Protein AF-A0A356AJI4-F1 (afdb_monomer_lite)

Radius of gyration: 14.09 Å; chains: 1; bounding box: 35×32×33 Å

Sequence (96 aa):
TLAGMVESTSGCISEHAIEHALSALHPNLPHGAGLIMISREYYALIAQKGACGERMVQMAKALGNAGAERATDFVAALVSLQKRCGVDGLKMSDYG

pLDDT: mean 97.02, std 2.12, range [86.5, 98.56]

Foldseek 3Di:
DVVVVCCVVPHDDCLQVVLVVLCVVQVVQDSVLSSLVCVLVVQVVVQVVVPQFVVLQVCLVVLPPVVRDGSCSSSVSSCVVCVVVVSNPRDSVVRD

Secondary structure (DSSP, 8-state):
-HHHHHHHHS---HHHHHHHHHHHH-TTS-HHHHHHHHHHHHHHHHHHH-TTHHHHHHHHHHTT-TT--STHHHHHHHHHHHHHTT-TT--GGG--

Structure (mmCIF, N/CA/C/O backbone):
data_AF-A0A356AJI4-F1
#
_entry.id   AF-A0A356AJI4-F1
#
loop_
_atom_site.group_PDB
_atom_site.id
_atom_site.type_symbol
_atom_site.label_atom_id
_atom_site.label_alt_id
_atom_site.label_comp_id
_atom_site.label_asym_id
_atom_site.label_entity_id
_atom_site.label_seq_id
_atom_site.pdbx_PDB_ins_code
_atom_site.Cartn_x
_atom_site.Cartn_y
_atom_site.Cartn_z
_atom_site.occupancy
_atom_site.B_iso_or_equiv
_atom_site.auth_seq_id
_atom_site.auth_comp_id
_atom_site.auth_asym_id
_atom_site.auth_atom_id
_atom_site.pdbx_PDB_model_num
ATOM 1 N N . THR A 1 1 ? -2.396 17.447 -7.338 1.00 89.62 1 THR A N 1
ATOM 2 C CA . THR A 1 1 ? -3.413 16.539 -6.751 1.00 89.62 1 THR A CA 1
ATOM 3 C C . THR A 1 1 ? -3.343 16.646 -5.233 1.00 89.62 1 THR A C 1
ATOM 5 O O . THR A 1 1 ? -2.349 17.164 -4.738 1.00 89.62 1 THR A O 1
ATOM 8 N N . LEU A 1 2 ? -4.357 16.190 -4.484 1.00 95.44 2 LEU A N 1
ATOM 9 C CA . LEU A 1 2 ? -4.330 16.243 -3.008 1.00 95.44 2 LEU A CA 1
ATOM 10 C C . LEU A 1 2 ? -3.153 15.451 -2.414 1.00 95.44 2 LEU A C 1
ATOM 12 O O . LEU A 1 2 ? -2.484 15.942 -1.512 1.00 95.44 2 LEU A O 1
ATOM 16 N N . ALA A 1 3 ? -2.846 14.275 -2.970 1.00 92.00 3 ALA A N 1
ATOM 17 C CA . ALA A 1 3 ? -1.725 13.448 -2.519 1.00 92.00 3 ALA A CA 1
ATOM 18 C C . ALA A 1 3 ? -0.373 14.184 -2.602 1.00 92.00 3 ALA A C 1
ATOM 20 O O . ALA A 1 3 ? 0.381 14.162 -1.637 1.00 92.00 3 ALA A O 1
ATOM 21 N N . GLY A 1 4 ? -0.114 14.925 -3.687 1.00 95.81 4 GLY A N 1
ATOM 22 C CA . GLY A 1 4 ? 1.128 15.697 -3.826 1.00 95.81 4 GLY A CA 1
ATOM 23 C C . GLY A 1 4 ? 1.261 16.849 -2.819 1.00 95.81 4 GLY A C 1
ATOM 24 O O . GLY A 1 4 ? 2.368 17.162 -2.389 1.00 95.81 4 GLY A O 1
ATOM 25 N N . MET A 1 5 ? 0.146 17.459 -2.391 1.00 97.31 5 MET A N 1
ATOM 26 C CA . MET A 1 5 ? 0.166 18.469 -1.321 1.00 97.31 5 MET A CA 1
ATOM 27 C C . MET A 1 5 ? 0.519 17.840 0.031 1.00 97.31 5 MET A C 1
ATOM 29 O O . MET A 1 5 ? 1.308 18.412 0.782 1.00 97.31 5 MET A O 1
ATOM 33 N N . VAL A 1 6 ? -0.034 16.659 0.331 1.00 95.56 6 VAL A N 1
ATOM 34 C CA . VAL A 1 6 ? 0.272 15.918 1.565 1.00 95.56 6 VAL A CA 1
ATOM 35 C C . VAL A 1 6 ? 1.738 15.501 1.578 1.00 95.56 6 VAL A C 1
ATOM 37 O O . VAL A 1 6 ? 2.421 15.749 2.560 1.00 95.56 6 VAL A O 1
ATOM 40 N N . GLU A 1 7 ? 2.242 14.945 0.480 1.00 95.38 7 GLU A N 1
ATOM 41 C CA . GLU A 1 7 ? 3.652 14.572 0.347 1.00 95.38 7 GLU A CA 1
ATOM 42 C C . GLU A 1 7 ? 4.588 15.772 0.553 1.00 95.38 7 GLU A C 1
ATOM 44 O O . GLU A 1 7 ? 5.526 15.687 1.337 1.00 95.38 7 GLU A O 1
ATOM 49 N N . SER A 1 8 ? 4.292 16.915 -0.077 1.00 96.19 8 SER A N 1
ATOM 50 C CA . SER A 1 8 ? 5.153 18.108 -0.019 1.00 96.19 8 SER A CA 1
ATOM 51 C C . SER A 1 8 ? 5.154 18.809 1.344 1.00 96.19 8 SER A C 1
ATOM 53 O O . SER A 1 8 ? 6.137 19.447 1.710 1.00 96.19 8 SER A O 1
ATOM 55 N N . THR A 1 9 ? 4.041 18.746 2.080 1.00 96.75 9 THR A N 1
ATOM 56 C CA . THR A 1 9 ? 3.898 19.387 3.404 1.00 96.75 9 THR A CA 1
ATOM 57 C C . THR A 1 9 ? 4.158 18.430 4.569 1.00 96.75 9 THR A C 1
ATOM 59 O O . THR A 1 9 ? 4.262 18.863 5.716 1.00 96.75 9 THR A O 1
ATOM 62 N N . SER A 1 10 ? 4.273 17.135 4.279 1.00 93.38 10 SER A N 1
ATOM 63 C CA . SER A 1 10 ? 4.647 16.076 5.208 1.00 93.38 10 SER A CA 1
ATOM 64 C C . SER A 1 10 ? 5.811 15.281 4.609 1.00 93.38 10 SER A C 1
ATOM 66 O O . SER A 1 10 ? 6.931 15.782 4.571 1.00 93.38 10 SER A O 1
ATOM 68 N N . GLY A 1 11 ? 5.570 14.046 4.174 1.00 93.62 11 GLY A N 1
ATOM 69 C CA . GLY A 1 11 ? 6.549 13.205 3.508 1.00 93.62 11 GLY A CA 1
ATOM 70 C C . GLY A 1 11 ? 6.074 11.763 3.393 1.00 93.62 11 GLY A C 1
ATOM 71 O O . GLY A 1 11 ? 5.024 11.379 3.918 1.00 93.62 11 GLY A O 1
ATOM 72 N N . CYS A 1 12 ? 6.876 10.950 2.715 1.00 95.62 12 CYS A N 1
ATOM 73 C CA . CYS A 1 12 ? 6.680 9.509 2.651 1.00 95.62 12 CYS A CA 1
ATOM 74 C C . CYS A 1 12 ? 7.363 8.802 3.835 1.00 95.62 12 CYS A C 1
ATOM 76 O O . CYS A 1 12 ? 8.282 9.328 4.463 1.00 95.62 12 CYS A O 1
ATOM 78 N N . ILE A 1 13 ? 6.918 7.583 4.135 1.00 95.56 13 ILE A N 1
ATOM 79 C CA . ILE A 1 13 ? 7.512 6.721 5.171 1.00 95.56 13 ILE A CA 1
ATOM 80 C C . ILE A 1 13 ? 8.477 5.700 4.554 1.00 95.56 13 ILE A C 1
ATOM 82 O O . ILE A 1 13 ? 8.676 5.682 3.340 1.00 95.56 13 ILE A O 1
ATOM 86 N N . SER A 1 14 ? 9.076 4.828 5.372 1.00 96.94 14 SER A N 1
ATOM 87 C CA . SER A 1 14 ? 10.124 3.908 4.910 1.00 96.94 14 SER A CA 1
ATOM 88 C C . SER A 1 14 ? 9.686 2.910 3.833 1.00 96.94 14 SER A C 1
ATOM 90 O O . SER A 1 14 ? 10.554 2.408 3.131 1.00 96.94 14 SER A O 1
ATOM 92 N N . GLU A 1 15 ? 8.385 2.681 3.624 1.00 97.94 15 GLU A N 1
ATOM 93 C CA . GLU A 1 15 ? 7.858 1.976 2.440 1.00 97.94 15 GLU A CA 1
ATOM 94 C C . GLU A 1 15 ? 8.415 2.568 1.131 1.00 97.94 15 GLU A C 1
ATOM 96 O O . GLU A 1 15 ? 8.930 1.838 0.291 1.00 97.94 15 GLU A O 1
ATOM 101 N N . HIS A 1 16 ? 8.401 3.898 0.997 1.00 98.25 16 HIS A N 1
ATOM 102 C CA . HIS A 1 16 ? 8.932 4.592 -0.182 1.00 98.25 16 HIS A CA 1
ATOM 103 C C . HIS A 1 16 ? 10.447 4.458 -0.303 1.00 98.25 16 HIS A C 1
ATOM 105 O O . HIS A 1 16 ? 10.966 4.276 -1.395 1.00 98.25 16 HIS A O 1
ATOM 111 N N . ALA A 1 17 ? 11.171 4.532 0.816 1.00 98.19 17 ALA A N 1
ATOM 112 C CA . ALA A 1 17 ? 12.623 4.373 0.796 1.00 98.19 17 ALA A CA 1
ATOM 113 C C . ALA A 1 17 ? 13.038 2.953 0.373 1.00 98.19 17 ALA A C 1
ATOM 115 O O . ALA A 1 17 ? 14.022 2.792 -0.346 1.00 98.19 17 ALA A O 1
ATOM 116 N N . ILE A 1 18 ? 12.285 1.932 0.804 1.00 98.25 18 ILE A N 1
ATOM 117 C CA . ILE A 1 18 ? 12.481 0.544 0.366 1.00 98.25 18 ILE A CA 1
ATOM 118 C C . ILE A 1 18 ? 12.216 0.437 -1.130 1.00 98.25 18 ILE A C 1
ATOM 120 O O . ILE A 1 18 ? 13.030 -0.140 -1.844 1.00 98.25 18 ILE A O 1
ATOM 124 N N . GLU A 1 19 ? 11.113 1.007 -1.611 1.00 98.44 19 GLU A N 1
ATOM 125 C CA . GLU A 1 19 ? 10.810 0.971 -3.035 1.00 98.44 19 GLU A CA 1
ATOM 126 C C . GLU A 1 19 ? 11.895 1.671 -3.867 1.00 98.44 19 GLU A C 1
ATOM 128 O O . GLU A 1 19 ? 12.367 1.059 -4.820 1.00 98.44 19 GLU A O 1
ATOM 133 N N . HIS A 1 20 ? 12.381 2.855 -3.474 1.00 98.44 20 HIS A N 1
ATOM 134 C CA . HIS A 1 20 ? 13.451 3.535 -4.212 1.00 98.44 20 HIS A CA 1
ATOM 135 C C . HIS A 1 20 ? 14.699 2.654 -4.346 1.00 98.44 20 HIS A C 1
ATOM 137 O O . HIS A 1 20 ? 15.381 2.685 -5.368 1.00 98.44 20 HIS A O 1
ATOM 143 N N . ALA A 1 21 ? 15.018 1.858 -3.320 1.00 98.12 21 ALA A N 1
ATOM 144 C CA . ALA A 1 21 ? 16.116 0.901 -3.391 1.00 98.12 21 ALA A CA 1
ATOM 145 C C . ALA A 1 21 ? 15.808 -0.263 -4.352 1.00 98.12 21 ALA A C 1
ATOM 147 O O . ALA A 1 21 ? 16.694 -0.685 -5.095 1.00 98.12 21 ALA A O 1
ATOM 148 N N . LEU A 1 22 ? 14.565 -0.763 -4.369 1.00 97.56 22 LEU A N 1
ATOM 149 C CA . LEU A 1 22 ? 14.123 -1.813 -5.291 1.00 97.56 22 LEU A CA 1
ATOM 150 C C . LEU A 1 22 ? 14.201 -1.346 -6.748 1.00 9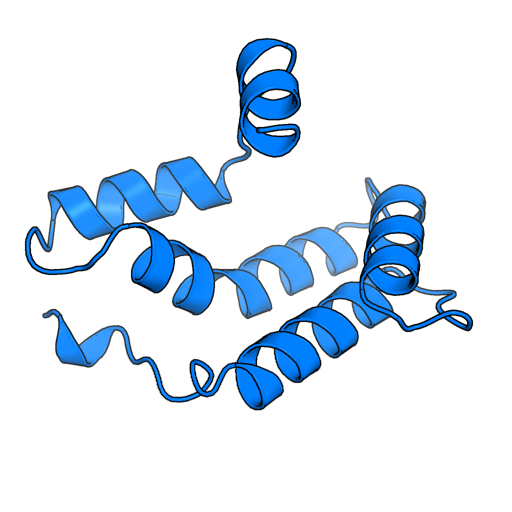7.56 22 LEU A C 1
ATOM 152 O O . LEU A 1 22 ? 14.809 -2.032 -7.564 1.00 97.56 22 LEU A O 1
ATOM 156 N N . SER A 1 23 ? 13.637 -0.186 -7.083 1.00 97.81 23 SER A N 1
ATOM 157 C CA . SER A 1 23 ? 13.655 0.342 -8.453 1.00 97.81 23 SER A CA 1
ATOM 158 C C . SER A 1 23 ? 15.040 0.834 -8.882 1.00 97.81 23 SER A C 1
ATOM 160 O O . SER A 1 23 ? 15.375 0.751 -10.062 1.00 97.81 23 SER A O 1
ATOM 162 N N . ALA A 1 24 ? 15.904 1.245 -7.947 1.00 97.75 24 ALA A N 1
ATOM 163 C CA . ALA A 1 24 ? 17.314 1.498 -8.248 1.00 97.75 24 ALA A CA 1
ATOM 164 C C . ALA A 1 24 ? 18.075 0.219 -8.647 1.00 97.75 24 ALA A C 1
ATOM 166 O O . ALA A 1 24 ? 18.907 0.264 -9.555 1.00 97.75 24 ALA A O 1
ATOM 167 N N . LEU A 1 25 ? 17.805 -0.915 -7.986 1.00 97.56 25 LEU A N 1
ATOM 168 C CA . LEU A 1 25 ? 18.423 -2.210 -8.306 1.00 97.56 25 LEU A CA 1
ATOM 169 C C . LEU A 1 25 ? 17.790 -2.886 -9.529 1.00 97.56 25 LEU A C 1
ATOM 171 O O . LEU A 1 25 ? 18.484 -3.567 -10.282 1.00 97.56 25 LEU A O 1
ATOM 175 N N . HIS A 1 26 ? 16.494 -2.665 -9.747 1.00 97.50 26 HIS A N 1
ATOM 176 C CA . HIS A 1 26 ? 15.710 -3.233 -10.838 1.00 97.50 26 HIS A CA 1
ATOM 177 C C . HIS A 1 26 ? 15.043 -2.106 -11.642 1.00 97.50 26 HIS A C 1
ATOM 179 O O . HIS A 1 26 ? 13.848 -1.878 -11.484 1.00 97.50 26 HIS A O 1
ATOM 185 N N . PRO A 1 27 ? 15.757 -1.404 -12.545 1.00 96.75 27 PRO A N 1
ATOM 186 C CA . PRO A 1 27 ? 15.232 -0.205 -13.219 1.00 96.75 27 PRO A CA 1
ATOM 187 C C . PRO A 1 27 ? 13.967 -0.416 -14.064 1.00 96.75 27 PRO A C 1
ATOM 189 O O . PRO A 1 27 ? 13.276 0.544 -14.397 1.00 96.75 27 PRO A O 1
ATOM 192 N N . ASN A 1 28 ? 13.655 -1.667 -14.418 1.00 97.06 28 ASN A N 1
ATOM 193 C CA . ASN A 1 28 ? 12.428 -2.024 -15.131 1.00 97.06 28 ASN A CA 1
ATOM 194 C C . ASN A 1 28 ? 11.209 -2.179 -14.203 1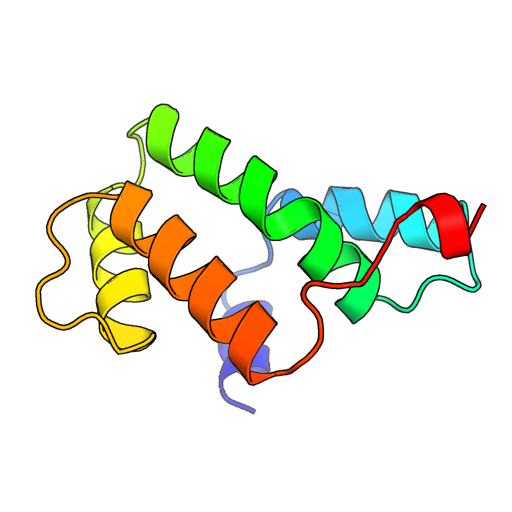.00 97.06 28 ASN A C 1
ATOM 196 O O . ASN A 1 28 ? 10.103 -2.361 -14.708 1.00 97.06 28 ASN A O 1
ATOM 200 N N . LEU A 1 29 ? 11.392 -2.134 -12.878 1.00 98.25 29 LEU A N 1
ATOM 201 C CA . LEU A 1 29 ? 10.323 -2.149 -11.884 1.00 98.25 29 LEU A CA 1
ATOM 202 C C . LEU A 1 29 ? 9.633 -0.777 -11.845 1.00 98.25 29 LEU A C 1
ATOM 204 O O . LEU A 1 29 ? 10.252 0.202 -11.425 1.00 98.25 29 LEU A O 1
ATOM 208 N N . PRO A 1 30 ? 8.346 -0.667 -12.226 1.00 98.31 30 PRO A N 1
ATOM 209 C CA . PRO A 1 30 ? 7.622 0.584 -12.077 1.00 98.31 30 PRO A CA 1
ATOM 210 C C . PRO A 1 30 ? 7.473 0.945 -10.599 1.00 98.31 30 PRO A C 1
ATOM 212 O O . PRO A 1 30 ? 7.034 0.113 -9.803 1.00 98.31 30 PRO A O 1
ATOM 215 N N . HIS A 1 31 ? 7.724 2.212 -10.266 1.00 98.31 31 HIS A N 1
ATOM 216 C CA . HIS A 1 31 ? 7.651 2.750 -8.900 1.00 98.31 31 HIS A CA 1
ATOM 217 C C . HIS A 1 31 ? 6.407 2.294 -8.125 1.00 98.31 31 HIS A C 1
ATOM 219 O O . HIS A 1 31 ? 6.468 1.685 -7.058 1.00 98.31 31 HIS A O 1
ATOM 225 N N . GLY A 1 32 ? 5.232 2.513 -8.720 1.00 97.88 32 GLY A N 1
ATOM 226 C CA . GLY A 1 32 ? 3.959 2.133 -8.109 1.00 97.88 32 GLY A CA 1
ATOM 227 C C . GLY A 1 32 ? 3.788 0.622 -7.918 1.00 97.88 32 GLY A C 1
ATOM 228 O O . GLY A 1 32 ? 3.184 0.206 -6.933 1.00 97.88 32 GLY A O 1
ATOM 229 N N . ALA A 1 33 ? 4.335 -0.205 -8.816 1.00 98.31 33 ALA A N 1
ATOM 230 C CA . ALA A 1 33 ? 4.282 -1.659 -8.677 1.00 98.31 33 ALA A CA 1
ATOM 231 C C . ALA A 1 33 ? 5.145 -2.127 -7.496 1.00 98.31 33 ALA A C 1
ATOM 233 O O . ALA A 1 33 ? 4.701 -2.972 -6.719 1.00 98.31 33 ALA A O 1
ATOM 234 N N . GLY A 1 34 ? 6.327 -1.526 -7.315 1.00 98.25 34 GLY A N 1
ATOM 235 C CA . GLY A 1 34 ? 7.193 -1.769 -6.162 1.00 98.25 34 GLY A CA 1
ATOM 236 C C . GLY A 1 34 ? 6.482 -1.487 -4.837 1.00 98.25 34 GLY A C 1
ATOM 237 O O . GLY A 1 34 ? 6.421 -2.373 -3.983 1.00 98.25 34 GLY A O 1
ATOM 238 N N . LEU A 1 35 ? 5.853 -0.310 -4.710 1.00 98.56 35 LEU A N 1
ATOM 239 C CA . LEU A 1 35 ? 5.049 0.063 -3.535 1.00 98.56 35 LEU A CA 1
ATOM 240 C C . LEU A 1 35 ? 3.918 -0.942 -3.277 1.00 98.56 35 LEU A C 1
ATOM 242 O O . LEU A 1 35 ? 3.760 -1.434 -2.161 1.00 98.56 35 LEU A O 1
ATOM 246 N N . ILE A 1 36 ? 3.143 -1.295 -4.309 1.00 98.50 36 ILE A N 1
ATOM 247 C CA . ILE A 1 36 ? 2.019 -2.233 -4.171 1.00 98.50 36 ILE A CA 1
ATOM 248 C C . ILE A 1 36 ? 2.501 -3.584 -3.630 1.00 98.50 36 ILE A C 1
ATOM 250 O O . ILE A 1 36 ? 1.903 -4.096 -2.680 1.00 98.50 36 ILE A O 1
ATOM 254 N N . MET A 1 37 ? 3.588 -4.134 -4.174 1.00 98.06 37 MET A N 1
ATOM 255 C CA . MET A 1 37 ? 4.093 -5.456 -3.791 1.00 98.06 37 MET A CA 1
ATOM 256 C C . MET A 1 37 ? 4.568 -5.537 -2.333 1.00 98.06 37 MET A C 1
ATOM 258 O O . MET A 1 37 ? 4.351 -6.560 -1.686 1.00 98.06 37 MET A O 1
ATOM 262 N N . ILE A 1 38 ? 5.174 -4.477 -1.785 1.00 98.31 38 ILE A N 1
ATOM 263 C CA . ILE A 1 38 ? 5.626 -4.463 -0.377 1.00 98.31 38 ILE A CA 1
ATOM 264 C C . ILE A 1 38 ? 4.524 -4.075 0.612 1.00 98.31 38 ILE A C 1
ATOM 266 O O . ILE A 1 38 ? 4.600 -4.428 1.793 1.00 98.31 38 ILE A O 1
ATOM 270 N N . SER A 1 39 ? 3.495 -3.364 0.146 1.00 98.31 39 SER A N 1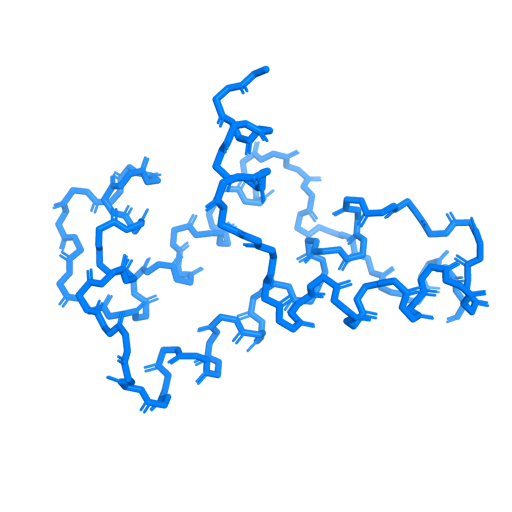
ATOM 271 C CA . SER A 1 39 ? 2.540 -2.672 1.014 1.00 98.31 39 SER A CA 1
ATOM 272 C C . SER A 1 39 ? 1.825 -3.582 2.019 1.00 98.31 39 SER A C 1
ATOM 274 O O . SER A 1 39 ? 1.722 -3.232 3.195 1.00 98.31 39 SER A O 1
ATOM 276 N N . ARG A 1 40 ? 1.370 -4.780 1.620 1.00 98.00 40 ARG A N 1
ATOM 277 C CA . ARG A 1 40 ? 0.637 -5.693 2.521 1.00 98.00 40 ARG A CA 1
ATOM 278 C C . ARG A 1 40 ? 1.454 -6.031 3.769 1.00 98.00 40 ARG A C 1
ATOM 280 O O . ARG A 1 40 ? 0.957 -5.866 4.883 1.00 98.00 40 ARG A O 1
ATOM 287 N N . GLU A 1 41 ? 2.676 -6.521 3.582 1.00 98.00 41 GLU A N 1
ATOM 288 C CA . GLU A 1 41 ? 3.527 -6.961 4.695 1.00 98.00 41 GLU A CA 1
ATOM 289 C C . GLU A 1 41 ? 4.060 -5.768 5.490 1.00 98.00 41 GLU A C 1
ATOM 291 O O . GLU A 1 41 ? 4.091 -5.801 6.722 1.00 98.00 41 GLU A O 1
ATOM 296 N N . TYR A 1 42 ? 4.389 -4.670 4.805 1.00 98.19 42 TYR A N 1
ATOM 297 C CA . TYR A 1 42 ? 4.823 -3.443 5.458 1.00 98.19 42 TYR A CA 1
ATOM 298 C C . TYR A 1 42 ? 3.739 -2.899 6.404 1.00 98.19 42 TYR A C 1
ATOM 300 O O . TYR A 1 42 ? 3.992 -2.696 7.594 1.00 98.19 42 TYR A O 1
ATOM 308 N N . TYR A 1 43 ? 2.500 -2.731 5.933 1.00 98.12 43 TYR A N 1
ATOM 309 C CA . TYR A 1 43 ? 1.417 -2.231 6.782 1.00 98.12 43 TYR A CA 1
ATOM 310 C C . TYR A 1 43 ? 0.942 -3.252 7.821 1.00 98.12 43 TYR A C 1
ATOM 312 O O . TYR A 1 43 ? 0.494 -2.845 8.892 1.00 98.12 43 TYR A O 1
ATOM 320 N N . ALA A 1 44 ? 1.093 -4.558 7.580 1.00 98.12 44 ALA A N 1
ATOM 321 C CA . ALA A 1 44 ? 0.881 -5.568 8.616 1.00 98.12 44 ALA A CA 1
ATOM 322 C C . ALA A 1 44 ? 1.866 -5.399 9.782 1.00 98.12 44 ALA A C 1
ATOM 324 O O . ALA A 1 44 ? 1.447 -5.430 10.941 1.00 98.12 44 ALA A O 1
ATOM 325 N N . LEU A 1 45 ? 3.146 -5.144 9.495 1.00 97.62 45 LEU A N 1
ATOM 326 C CA . LEU A 1 45 ? 4.147 -4.843 10.518 1.00 97.62 45 LEU A CA 1
ATOM 327 C C . LEU A 1 45 ? 3.804 -3.556 11.283 1.00 97.62 45 LEU A C 1
ATOM 329 O O . LEU A 1 45 ? 3.883 -3.527 12.511 1.00 97.62 45 LEU A O 1
ATOM 333 N N . ILE A 1 46 ? 3.399 -2.494 10.581 1.00 96.50 46 ILE A N 1
ATOM 334 C CA . ILE A 1 46 ? 2.994 -1.230 11.216 1.00 96.50 46 ILE A CA 1
ATOM 335 C C . ILE A 1 46 ? 1.780 -1.433 12.137 1.00 96.50 46 ILE A C 1
ATOM 337 O O . ILE A 1 46 ? 1.797 -0.955 13.273 1.00 96.50 46 ILE A O 1
ATOM 341 N N . ALA A 1 47 ? 0.774 -2.198 11.699 1.00 96.69 47 ALA A N 1
ATOM 342 C CA . ALA A 1 47 ? -0.387 -2.539 12.520 1.00 96.69 47 ALA A CA 1
ATOM 343 C C . ALA A 1 47 ? 0.012 -3.305 13.791 1.00 96.69 47 ALA A C 1
ATOM 345 O O . ALA A 1 47 ? -0.490 -2.997 14.870 1.00 96.69 47 ALA A O 1
ATOM 346 N N . GLN A 1 48 ? 0.938 -4.263 13.679 1.00 96.00 48 GLN A N 1
ATOM 347 C CA . GLN A 1 48 ? 1.431 -5.054 14.813 1.00 96.00 48 GLN A CA 1
ATOM 348 C C . GLN A 1 48 ? 2.234 -4.222 15.819 1.00 96.00 48 GLN A C 1
ATOM 350 O O . GLN A 1 48 ? 2.141 -4.462 17.019 1.00 96.00 48 GLN A O 1
ATOM 355 N N . LYS A 1 49 ? 2.995 -3.220 15.358 1.00 95.06 49 LYS A N 1
ATOM 356 C CA . LYS A 1 49 ? 3.757 -2.326 16.247 1.00 95.06 49 LYS A CA 1
ATOM 357 C C . LYS A 1 49 ? 2.869 -1.449 17.138 1.00 95.06 49 LYS A C 1
ATOM 359 O O . LYS A 1 49 ? 3.359 -0.922 18.131 1.00 95.06 49 LYS A O 1
ATOM 364 N N . GLY A 1 50 ? 1.600 -1.240 16.782 1.00 91.25 50 GLY A N 1
ATOM 365 C CA . GLY A 1 50 ? 0.606 -0.564 17.627 1.00 91.25 50 GLY A CA 1
ATOM 366 C C . GLY A 1 50 ? 0.758 0.958 17.786 1.00 91.25 50 GLY A C 1
ATOM 367 O O . GLY A 1 50 ? -0.131 1.595 18.339 1.00 91.25 50 GLY A O 1
ATOM 368 N N . ALA A 1 51 ? 1.823 1.576 17.266 1.00 89.56 51 ALA A N 1
ATOM 369 C CA . ALA A 1 51 ? 2.116 2.999 17.483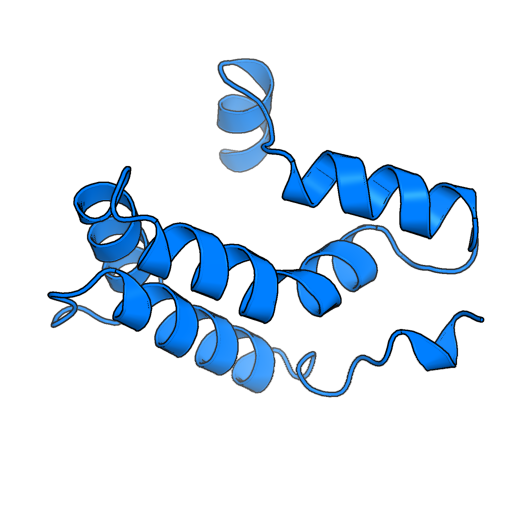 1.00 89.56 51 ALA A CA 1
ATOM 370 C C . ALA A 1 51 ? 1.163 3.981 16.764 1.00 89.56 51 ALA A C 1
ATOM 372 O O . ALA A 1 51 ? 1.175 5.175 17.055 1.00 89.56 51 ALA A O 1
ATOM 373 N N . CYS A 1 52 ? 0.359 3.517 15.802 1.00 93.94 52 CYS A N 1
ATOM 374 C CA . CYS A 1 52 ? -0.494 4.379 14.972 1.00 93.94 52 CYS A CA 1
ATOM 375 C C . CYS A 1 52 ? -1.879 3.779 14.668 1.00 93.94 52 CYS A C 1
ATOM 377 O O . CYS A 1 52 ? -2.469 4.072 13.625 1.00 93.94 52 CYS A O 1
ATOM 379 N N . GLY A 1 53 ? -2.416 2.962 15.581 1.00 96.75 53 GLY A N 1
ATOM 380 C CA . GLY A 1 53 ? -3.651 2.202 15.357 1.00 96.75 53 GLY A CA 1
ATOM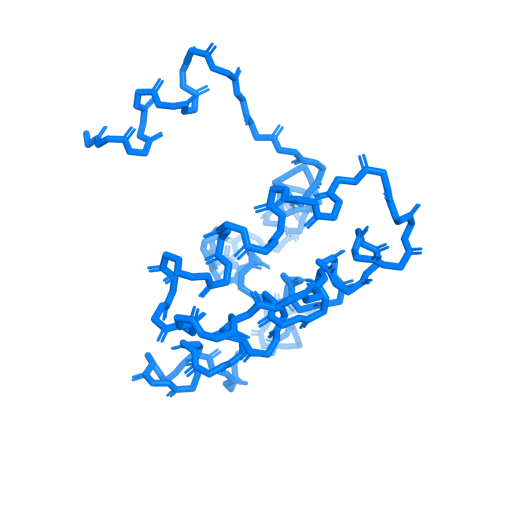 381 C C . GLY A 1 53 ? -4.859 3.050 14.944 1.00 96.75 53 GLY A C 1
ATOM 382 O O . GLY A 1 53 ? -5.544 2.693 13.989 1.00 96.75 53 GLY A O 1
ATOM 383 N N . GLU A 1 54 ? -5.071 4.207 15.579 1.00 98.12 54 GLU A N 1
ATOM 384 C CA . GLU A 1 54 ? -6.173 5.114 15.227 1.00 98.12 54 GLU A CA 1
ATOM 385 C C . GLU A 1 54 ? -6.084 5.588 13.769 1.00 98.12 54 GLU A C 1
ATOM 387 O O . GLU A 1 54 ? -7.061 5.498 13.026 1.00 98.12 54 GLU A O 1
ATOM 392 N N . ARG A 1 55 ? -4.897 6.016 13.315 1.00 97.50 55 ARG A N 1
ATOM 393 C CA . ARG A 1 55 ? -4.688 6.447 11.921 1.00 97.50 55 ARG A CA 1
ATOM 394 C C . ARG A 1 55 ? -4.976 5.313 10.943 1.00 97.50 55 ARG A C 1
ATOM 396 O O . ARG A 1 55 ? -5.600 5.545 9.914 1.00 97.50 55 ARG A O 1
ATOM 403 N N . MET A 1 56 ? -4.569 4.088 11.271 1.00 98.19 56 MET A N 1
ATOM 404 C CA . MET A 1 56 ? -4.848 2.921 10.430 1.00 98.19 56 MET A CA 1
ATOM 405 C C . MET A 1 56 ? -6.344 2.616 10.346 1.00 98.19 56 MET A C 1
ATOM 407 O O . MET A 1 56 ? -6.848 2.367 9.254 1.00 98.19 56 MET A O 1
ATOM 411 N N . VAL A 1 57 ? -7.082 2.725 11.453 1.00 98.56 57 VAL A N 1
ATOM 412 C CA . VAL A 1 57 ? -8.548 2.600 11.439 1.00 98.56 57 VAL A CA 1
ATOM 413 C C . VAL A 1 57 ? -9.185 3.661 10.537 1.00 98.56 57 VAL A C 1
ATOM 415 O O . VAL A 1 57 ? -10.056 3.335 9.731 1.00 98.56 57 VAL A O 1
ATOM 418 N N . GLN A 1 58 ? -8.729 4.916 10.604 1.00 98.56 58 GLN A N 1
ATOM 419 C CA . GLN A 1 58 ? -9.237 5.970 9.718 1.00 98.56 58 GLN A CA 1
ATOM 420 C C . GLN A 1 58 ? -8.934 5.682 8.242 1.00 98.56 58 GLN A C 1
ATOM 422 O O . GLN A 1 58 ? -9.807 5.856 7.392 1.00 98.56 58 GLN A O 1
ATOM 427 N N . MET A 1 59 ? -7.738 5.177 7.926 1.00 98.00 59 MET A N 1
ATOM 428 C CA . MET A 1 59 ? -7.407 4.770 6.558 1.00 98.00 59 MET A CA 1
ATOM 429 C C . MET A 1 59 ? -8.284 3.606 6.077 1.00 98.00 59 MET A C 1
ATOM 431 O O . MET A 1 59 ? -8.740 3.617 4.937 1.00 98.00 59 MET A O 1
ATOM 435 N N . ALA A 1 60 ? -8.585 2.627 6.934 1.00 98.50 60 ALA A N 1
ATOM 436 C CA . ALA A 1 60 ? -9.493 1.530 6.596 1.00 98.50 60 ALA A CA 1
ATOM 437 C C . ALA A 1 60 ? -10.903 2.040 6.248 1.00 98.50 60 ALA A C 1
ATOM 439 O O . ALA A 1 60 ? -11.493 1.611 5.252 1.00 98.50 60 ALA A O 1
ATOM 440 N N . LYS A 1 61 ? -11.414 3.006 7.023 1.00 98.56 61 LYS A N 1
ATOM 441 C CA . LYS A 1 61 ? -12.698 3.675 6.757 1.00 98.56 61 LYS A CA 1
ATOM 442 C C . LYS A 1 61 ? -12.675 4.441 5.440 1.00 98.56 61 LYS A C 1
ATOM 444 O O . LYS A 1 61 ? -13.598 4.294 4.644 1.00 98.56 61 LYS A O 1
ATOM 449 N N . ALA A 1 62 ? -11.602 5.186 5.172 1.00 97.69 62 ALA A N 1
ATOM 450 C CA . ALA A 1 62 ? -11.420 5.913 3.916 1.00 97.69 62 ALA A CA 1
ATOM 451 C C . ALA A 1 62 ? -11.363 4.983 2.687 1.00 97.69 62 ALA A C 1
ATOM 453 O O . ALA A 1 62 ? -11.800 5.368 1.605 1.00 97.69 62 ALA A O 1
ATOM 454 N N . LEU A 1 63 ? -10.888 3.744 2.857 1.00 97.44 63 LEU A N 1
ATOM 455 C CA . LEU A 1 63 ? -10.902 2.702 1.823 1.00 97.44 63 LEU A CA 1
ATOM 456 C C . LEU A 1 63 ? -12.258 1.983 1.664 1.00 97.44 63 LEU A C 1
ATOM 458 O O . LEU A 1 63 ? -12.380 1.083 0.832 1.00 97.44 63 LEU A O 1
ATOM 462 N N . GLY A 1 64 ? -13.282 2.379 2.425 1.00 95.75 64 GLY A N 1
ATOM 463 C CA . GLY A 1 64 ? -14.649 1.863 2.315 1.00 95.75 64 GLY A CA 1
ATOM 464 C C . GLY A 1 64 ? -15.060 0.864 3.400 1.00 95.75 64 GLY A C 1
ATOM 465 O O . GLY A 1 64 ? -16.194 0.391 3.373 1.00 95.75 64 GLY A O 1
ATOM 466 N N . ASN A 1 65 ? -14.198 0.555 4.377 1.00 97.44 65 ASN A N 1
ATOM 467 C CA . ASN A 1 65 ? -14.571 -0.271 5.530 1.00 97.44 65 ASN A CA 1
ATOM 468 C C . ASN A 1 65 ? -15.103 0.598 6.684 1.00 97.44 65 ASN A C 1
ATOM 470 O O . ASN A 1 65 ? -14.390 0.879 7.647 1.00 97.44 65 ASN A O 1
ATOM 474 N N . ALA A 1 66 ? -16.361 1.041 6.588 1.00 96.44 66 ALA A N 1
ATOM 475 C CA . ALA A 1 66 ? -16.982 1.935 7.575 1.00 96.44 66 ALA A CA 1
ATOM 476 C C . ALA A 1 66 ? -16.982 1.374 9.015 1.00 96.44 66 ALA A C 1
ATOM 478 O O . ALA A 1 66 ? -16.913 2.146 9.972 1.00 96.44 66 ALA A O 1
ATOM 479 N N . GLY A 1 67 ? -17.014 0.045 9.158 1.00 97.44 67 GLY A N 1
ATOM 480 C CA . GLY A 1 67 ? -16.992 -0.669 10.438 1.00 97.44 67 GLY A CA 1
ATOM 481 C C . GLY A 1 67 ? -15.595 -1.021 10.951 1.00 97.44 67 GLY A C 1
ATOM 482 O O . GLY A 1 67 ? -15.484 -1.885 11.810 1.00 97.44 67 GLY A O 1
ATOM 483 N N . ALA A 1 68 ? -14.526 -0.422 10.417 1.00 98.25 68 ALA A N 1
ATOM 484 C CA . ALA A 1 68 ? -13.178 -0.702 10.900 1.00 98.25 68 ALA A CA 1
ATOM 485 C C . ALA A 1 68 ? -12.989 -0.245 12.357 1.00 98.25 68 ALA A C 1
ATOM 487 O O . ALA A 1 68 ? -13.299 0.899 12.710 1.00 98.25 68 ALA A O 1
ATOM 488 N N . GLU A 1 69 ? -12.411 -1.126 13.170 1.00 97.88 69 GLU A N 1
ATOM 489 C CA . GLU A 1 69 ? -12.156 -0.915 14.603 1.00 97.88 69 GLU A CA 1
ATOM 490 C C . GLU A 1 69 ? -10.704 -1.214 14.985 1.00 97.88 69 GLU A C 1
ATOM 492 O O . GLU A 1 69 ? -10.218 -0.761 16.020 1.00 97.88 69 GLU A O 1
ATOM 497 N N . ARG A 1 70 ? -9.979 -1.956 14.143 1.00 98.00 70 ARG A N 1
ATOM 498 C CA . ARG A 1 70 ? -8.613 -2.405 14.414 1.00 98.00 70 ARG A CA 1
ATOM 499 C C . ARG A 1 70 ? -7.670 -1.951 13.313 1.00 98.00 70 ARG A C 1
ATOM 501 O O . ARG A 1 70 ? -8.028 -1.888 12.141 1.00 98.00 70 ARG A O 1
ATOM 508 N N . ALA A 1 71 ? -6.410 -1.729 13.676 1.00 97.75 71 ALA A N 1
ATOM 509 C CA . ALA A 1 71 ? -5.365 -1.347 12.727 1.00 97.75 71 ALA A CA 1
ATOM 510 C C . ALA A 1 71 ? -5.219 -2.340 11.556 1.00 97.75 71 ALA A C 1
ATOM 512 O O . ALA A 1 71 ? -4.969 -1.943 10.421 1.00 97.75 71 ALA A O 1
ATOM 513 N N . THR A 1 72 ? -5.422 -3.634 11.814 1.00 97.81 72 THR A N 1
ATOM 514 C CA . THR A 1 72 ? -5.355 -4.698 10.802 1.00 97.81 72 THR A CA 1
ATOM 515 C C . THR A 1 72 ? -6.483 -4.639 9.772 1.00 97.81 72 THR A C 1
ATOM 517 O O . THR A 1 72 ? -6.321 -5.172 8.673 1.00 97.81 72 THR A O 1
ATOM 520 N N . ASP A 1 73 ? -7.586 -3.944 10.060 1.00 98.31 73 ASP A N 1
ATOM 521 C CA . ASP A 1 73 ? -8.686 -3.764 9.109 1.00 98.31 73 ASP A CA 1
ATOM 522 C C . ASP A 1 73 ? -8.252 -2.905 7.907 1.00 98.31 73 ASP A C 1
ATOM 524 O O . ASP A 1 73 ? -8.786 -3.065 6.808 1.00 98.31 73 ASP A O 1
ATOM 528 N N . PHE A 1 74 ? -7.228 -2.055 8.075 1.00 98.56 74 PHE A N 1
ATOM 529 C CA . PHE A 1 74 ? -6.596 -1.341 6.963 1.00 98.56 74 PHE A CA 1
ATOM 530 C C . PHE A 1 74 ? -5.921 -2.297 5.984 1.00 98.56 74 PHE A C 1
ATOM 532 O O . PHE A 1 74 ? -6.108 -2.167 4.779 1.00 98.56 74 PHE A O 1
ATOM 539 N N . VAL A 1 75 ? -5.176 -3.284 6.489 1.00 98.31 75 VAL A N 1
ATOM 540 C CA . VAL A 1 75 ? -4.478 -4.268 5.648 1.00 98.31 75 VAL A CA 1
ATOM 541 C C . VAL A 1 75 ? -5.490 -5.081 4.839 1.00 98.31 75 VAL A C 1
ATOM 543 O O . VAL A 1 75 ? -5.297 -5.303 3.645 1.00 98.31 75 VAL A O 1
ATOM 546 N N . ALA A 1 76 ? -6.609 -5.469 5.457 1.00 98.31 76 ALA A N 1
ATOM 547 C CA . ALA A 1 76 ? -7.695 -6.156 4.762 1.00 98.31 76 ALA A CA 1
ATOM 548 C C . ALA A 1 76 ? -8.328 -5.280 3.663 1.00 98.31 76 ALA A C 1
ATOM 550 O O . ALA A 1 76 ? -8.529 -5.748 2.539 1.00 98.31 76 ALA A O 1
ATOM 551 N N . ALA A 1 77 ? -8.605 -4.006 3.961 1.00 98.50 77 ALA A N 1
ATOM 552 C CA . ALA A 1 77 ? -9.155 -3.059 2.992 1.00 98.50 77 ALA A CA 1
ATOM 553 C C . ALA A 1 77 ? -8.184 -2.783 1.828 1.00 98.50 77 ALA A C 1
ATOM 555 O O . ALA A 1 77 ? -8.605 -2.756 0.672 1.00 98.50 77 ALA A O 1
ATOM 556 N N . LEU A 1 78 ? -6.885 -2.659 2.114 1.00 98.50 78 LEU A N 1
ATOM 557 C CA . LEU A 1 78 ? -5.825 -2.484 1.122 1.00 98.50 78 LEU A CA 1
ATOM 558 C C . LEU A 1 78 ? -5.742 -3.678 0.160 1.00 98.50 78 LEU A C 1
ATOM 560 O O . LEU A 1 78 ? -5.763 -3.485 -1.053 1.00 98.50 78 LEU A O 1
ATOM 564 N N . VAL A 1 79 ? -5.720 -4.911 0.677 1.00 98.31 79 VAL A N 1
ATOM 565 C CA . VAL A 1 79 ? -5.698 -6.127 -0.160 1.00 98.31 79 VAL A CA 1
ATOM 566 C C . VAL A 1 79 ? -6.974 -6.244 -1.001 1.00 98.31 79 VAL A C 1
ATOM 568 O O . VAL A 1 79 ? -6.922 -6.642 -2.164 1.00 98.31 79 VAL A O 1
ATOM 571 N N . SER A 1 80 ? -8.129 -5.873 -0.444 1.00 98.25 80 SER A N 1
ATOM 572 C CA . SER A 1 80 ? -9.387 -5.820 -1.200 1.00 98.25 80 SER A CA 1
ATOM 573 C C . SER A 1 80 ? -9.321 -4.805 -2.348 1.00 98.25 80 SER A C 1
ATOM 575 O O . SER A 1 80 ? -9.731 -5.109 -3.469 1.00 98.25 80 SER A O 1
ATOM 577 N N . LEU A 1 81 ? -8.748 -3.620 -2.106 1.00 98.38 81 LEU A N 1
ATOM 578 C CA . LEU A 1 81 ? -8.529 -2.614 -3.144 1.00 98.38 81 LEU A CA 1
ATOM 579 C C . LEU A 1 81 ? -7.593 -3.131 -4.246 1.00 98.38 81 LEU A C 1
ATOM 581 O O . LEU A 1 81 ? -7.926 -3.000 -5.420 1.00 98.38 81 LEU A O 1
ATOM 585 N N . GLN A 1 82 ? -6.470 -3.756 -3.890 1.00 98.44 82 GLN A N 1
ATOM 586 C CA . GLN A 1 82 ? -5.523 -4.325 -4.859 1.00 98.44 82 GLN A CA 1
ATOM 587 C C . GLN A 1 82 ? -6.193 -5.347 -5.786 1.00 98.44 82 GLN A C 1
ATOM 589 O O . GLN A 1 82 ? -6.036 -5.261 -7.003 1.00 98.44 82 GLN A O 1
ATOM 594 N N . LYS A 1 83 ? -7.015 -6.244 -5.226 1.00 98.50 83 LYS A N 1
ATOM 595 C CA . LYS A 1 83 ? -7.817 -7.213 -5.993 1.00 98.50 83 LYS A CA 1
ATOM 596 C C . LYS A 1 83 ? -8.796 -6.536 -6.943 1.00 98.50 83 LYS A C 1
ATOM 598 O O . LYS A 1 83 ? -8.883 -6.893 -8.112 1.00 98.50 83 LYS A O 1
ATOM 603 N N . ARG A 1 84 ? -9.526 -5.525 -6.461 1.00 98.25 84 ARG A N 1
ATOM 604 C CA . ARG A 1 84 ? -10.477 -4.758 -7.287 1.00 98.25 84 ARG A CA 1
ATOM 605 C C . ARG A 1 84 ? -9.792 -4.010 -8.430 1.00 98.25 84 ARG A C 1
ATOM 607 O O . ARG A 1 84 ? -10.410 -3.821 -9.472 1.00 98.25 84 ARG A O 1
ATOM 614 N N . CYS A 1 85 ? -8.545 -3.595 -8.232 1.00 98.19 85 CYS A N 1
ATOM 615 C CA . CYS A 1 85 ? -7.726 -2.949 -9.251 1.00 98.19 85 CYS A CA 1
ATOM 616 C C . CYS A 1 85 ? -6.983 -3.945 -10.163 1.00 98.19 85 CYS A C 1
ATOM 618 O O . CYS A 1 85 ? -6.332 -3.503 -11.104 1.00 98.19 85 CYS A O 1
ATOM 620 N N . GLY A 1 86 ? -7.054 -5.256 -9.902 1.00 98.31 86 GLY A N 1
ATOM 621 C CA . GLY A 1 86 ? -6.367 -6.285 -10.692 1.00 98.31 86 GLY A CA 1
ATOM 622 C C . GLY A 1 86 ? -4.841 -6.281 -10.554 1.00 98.31 86 GLY A C 1
ATOM 623 O O . GLY A 1 86 ? -4.147 -6.719 -11.467 1.00 98.31 86 GLY A O 1
ATOM 624 N N . VAL A 1 87 ? -4.309 -5.762 -9.442 1.00 98.25 87 VAL A N 1
ATOM 625 C CA . VAL A 1 87 ? -2.858 -5.641 -9.187 1.00 98.25 87 VAL A CA 1
ATOM 626 C C . VAL A 1 87 ? -2.351 -6.602 -8.109 1.00 98.25 87 VAL A C 1
ATOM 628 O O . VAL A 1 87 ? -1.169 -6.594 -7.779 1.00 98.25 87 VAL A O 1
ATOM 631 N N . ASP A 1 88 ? -3.218 -7.451 -7.557 1.00 97.69 88 ASP A N 1
ATOM 632 C CA . ASP A 1 88 ? -2.859 -8.452 -6.545 1.00 97.69 88 ASP A CA 1
ATOM 633 C C . ASP A 1 88 ? -2.014 -9.613 -7.101 1.00 97.69 88 ASP A C 1
ATOM 635 O O . ASP A 1 88 ? -1.458 -10.395 -6.334 1.00 97.69 88 ASP A O 1
ATOM 639 N N . GLY A 1 89 ? -1.895 -9.707 -8.429 1.00 97.12 89 GLY A N 1
ATOM 640 C CA . GLY A 1 89 ? -1.040 -10.669 -9.122 1.00 97.12 89 GLY A CA 1
ATOM 641 C C . GLY A 1 89 ? 0.402 -10.213 -9.366 1.00 97.12 89 GLY A C 1
ATOM 642 O O . GLY A 1 89 ? 1.168 -11.004 -9.912 1.00 97.12 89 GLY A O 1
ATOM 643 N N . LEU A 1 90 ? 0.779 -8.978 -9.002 1.00 97.88 90 LEU A N 1
ATOM 644 C CA . LEU A 1 90 ? 2.148 -8.474 -9.174 1.00 97.88 90 LEU A CA 1
ATOM 645 C C . LEU A 1 90 ? 3.144 -9.294 -8.343 1.00 97.88 90 LEU A C 1
ATOM 647 O O . LEU A 1 90 ? 2.930 -9.517 -7.149 1.00 97.88 90 LEU A O 1
ATOM 651 N N . LYS A 1 91 ? 4.254 -9.713 -8.960 1.00 96.19 91 LYS A N 1
ATOM 652 C CA . LYS A 1 91 ? 5.318 -10.469 -8.290 1.00 96.19 91 LYS A CA 1
ATOM 653 C C . LYS A 1 91 ? 6.660 -9.787 -8.477 1.00 96.19 91 LYS A C 1
ATOM 655 O O . LYS A 1 91 ? 7.025 -9.411 -9.585 1.00 96.19 91 LYS A O 1
ATOM 660 N N 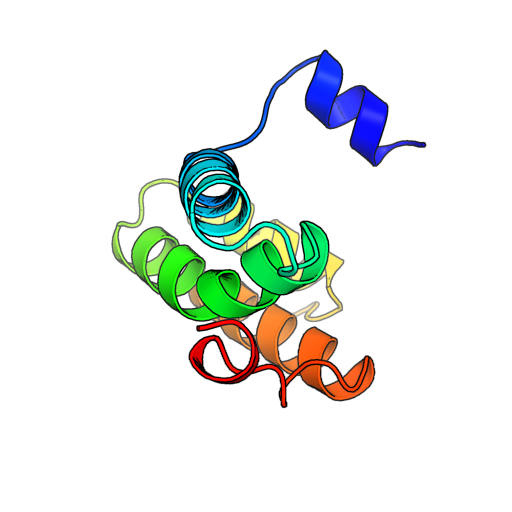. MET A 1 92 ? 7.439 -9.711 -7.398 1.00 94.38 92 MET A N 1
ATOM 661 C CA . MET A 1 92 ? 8.788 -9.138 -7.461 1.00 94.38 92 MET A CA 1
ATOM 662 C C . MET A 1 92 ? 9.686 -9.918 -8.425 1.00 94.38 92 MET A C 1
ATOM 664 O O . MET A 1 92 ? 10.456 -9.311 -9.157 1.00 94.38 92 MET A O 1
ATOM 668 N N . SER A 1 93 ? 9.512 -11.244 -8.487 1.00 95.69 93 SER A N 1
ATOM 669 C CA . SER A 1 93 ? 10.246 -12.142 -9.390 1.00 95.69 93 SER A CA 1
ATOM 670 C C . SER A 1 93 ? 10.086 -11.815 -10.874 1.00 95.69 93 SER A C 1
ATOM 672 O O . SER A 1 93 ? 10.889 -12.269 -11.680 1.00 95.69 93 SER A O 1
ATOM 674 N N . ASP A 1 94 ? 9.059 -11.053 -11.252 1.00 96.56 94 ASP A N 1
ATOM 675 C CA . ASP A 1 94 ? 8.849 -10.656 -12.644 1.00 96.56 94 ASP A CA 1
ATOM 676 C C . ASP A 1 94 ? 9.811 -9.520 -13.066 1.00 96.56 94 ASP A C 1
ATOM 678 O O . ASP A 1 94 ? 9.892 -9.190 -14.249 1.00 96.56 94 ASP A O 1
ATOM 682 N N . TYR A 1 95 ? 10.563 -8.938 -12.117 1.00 95.31 95 TYR A N 1
ATOM 683 C CA . TYR A 1 95 ? 11.461 -7.792 -12.321 1.00 95.31 95 TYR A CA 1
ATOM 684 C C . TYR A 1 95 ? 12.945 -8.079 -12.008 1.00 95.31 95 TYR A C 1
ATOM 686 O O . TYR A 1 95 ? 13.782 -7.182 -12.159 1.00 95.31 95 TYR A O 1
ATOM 694 N N . GLY A 1 96 ? 13.287 -9.313 -11.622 1.00 86.50 96 GLY A N 1
ATOM 695 C CA . GLY A 1 96 ? 14.656 -9.773 -11.339 1.00 86.50 96 GLY A CA 1
ATOM 696 C C . GLY A 1 96 ? 14.756 -10.589 -10.062 1.00 86.50 96 GLY A C 1
ATOM 697 O O . GLY A 1 96 ? 14.515 -10.011 -8.984 1.00 86.50 96 GLY A O 1
#